Protein AF-A0A949BHH8-F1 (afdb_monomer)

Solvent-accessible surface area (backbone atoms only — not comparable to full-atom values): 5203 Å² total; per-residue (Å²): 122,51,62,72,60,52,52,45,32,55,73,40,48,90,72,74,44,57,66,42,77,54,50,66,74,50,95,65,65,71,85,39,45,30,59,77,89,41,60,66,59,45,52,53,47,52,54,52,45,65,78,53,61,78,50,72,70,55,26,52,51,46,23,52,48,42,54,71,78,64,47,58,69,67,56,51,51,60,56,50,56,62,64,72,72,70,123

Nearest PDB structures (foldseek):
  3mbo-assembly1_B  TM=7.260E-01  e=7.804E-01  Bacillus anthracis
  9dtr-assembly1_T  TM=3.924E-01  e=7.185E+00  Saccharomyces cerevisiae

Structure (mmCIF, N/CA/C/O backbone):
data_AF-A0A949BHH8-F1
#
_entry.id   AF-A0A949BHH8-F1
#
loop_
_atom_site.group_PDB
_atom_site.id
_atom_site.type_symbol
_atom_site.label_atom_id
_atom_site.label_alt_id
_atom_site.label_comp_id
_atom_site.label_asym_id
_atom_site.label_entity_id
_atom_site.label_seq_id
_atom_site.pdbx_PDB_ins_code
_atom_site.Cartn_x
_atom_site.Cartn_y
_atom_site.Cartn_z
_atom_site.occupancy
_atom_site.B_iso_or_equiv
_atom_site.auth_seq_id
_atom_site.auth_comp_id
_atom_site.auth_asym_id
_atom_site.auth_atom_id
_atom_site.pdbx_PDB_model_num
ATOM 1 N N . MET A 1 1 ? -7.384 6.937 -12.561 1.00 69.75 1 MET A N 1
ATOM 2 C CA . MET A 1 1 ? -7.249 6.542 -11.140 1.00 69.75 1 MET A CA 1
ATOM 3 C C . MET A 1 1 ? -7.092 5.025 -11.050 1.00 69.75 1 MET A C 1
ATOM 5 O O . MET A 1 1 ? -7.665 4.348 -11.899 1.00 69.75 1 MET A O 1
ATOM 9 N N . PRO A 1 2 ? -6.326 4.485 -10.089 1.00 85.19 2 PRO A N 1
ATOM 10 C CA . PRO A 1 2 ? -6.078 3.048 -9.959 1.00 85.19 2 PRO A CA 1
ATOM 11 C C . PRO A 1 2 ? -7.196 2.362 -9.152 1.00 85.19 2 PRO A C 1
ATOM 13 O O . PRO A 1 2 ? -7.167 2.359 -7.925 1.00 85.19 2 PRO A O 1
ATOM 16 N N . ILE A 1 3 ? -8.180 1.767 -9.836 1.00 86.81 3 ILE A N 1
ATOM 17 C CA . ILE A 1 3 ? -9.369 1.157 -9.198 1.00 86.81 3 ILE A CA 1
ATOM 18 C C . ILE A 1 3 ? -8.981 0.067 -8.190 1.00 86.81 3 ILE A C 1
ATOM 20 O O . ILE A 1 3 ? -9.434 0.105 -7.053 1.00 86.81 3 ILE A O 1
ATOM 24 N N . ALA A 1 4 ? -8.077 -0.840 -8.568 1.00 89.62 4 ALA A N 1
ATOM 25 C CA . ALA A 1 4 ? -7.644 -1.936 -7.699 1.00 89.62 4 ALA A CA 1
ATOM 26 C C . ALA A 1 4 ? -6.986 -1.453 -6.391 1.00 89.62 4 ALA A C 1
ATOM 28 O O . ALA A 1 4 ? -7.136 -2.084 -5.349 1.00 89.62 4 ALA A O 1
ATOM 29 N N . LEU A 1 5 ? -6.269 -0.323 -6.431 1.00 92.81 5 LEU A N 1
ATOM 30 C CA . LEU A 1 5 ? -5.671 0.268 -5.233 1.00 92.81 5 LEU A CA 1
ATOM 31 C C . LEU A 1 5 ? -6.747 0.852 -4.313 1.00 92.81 5 LEU A C 1
ATOM 33 O O . LEU A 1 5 ? -6.715 0.613 -3.109 1.00 92.81 5 LEU A O 1
ATOM 37 N N . LEU A 1 6 ? -7.706 1.589 -4.879 1.00 91.75 6 LEU A N 1
ATOM 38 C CA . LEU A 1 6 ? -8.808 2.175 -4.114 1.00 91.75 6 LEU A CA 1
ATOM 39 C C . LEU A 1 6 ? -9.671 1.093 -3.455 1.00 91.75 6 LEU A C 1
ATOM 41 O O . LEU A 1 6 ? -9.996 1.213 -2.278 1.00 91.75 6 LEU A O 1
ATOM 45 N N . GLU A 1 7 ? -9.978 0.019 -4.183 1.00 90.25 7 GLU A N 1
ATOM 46 C CA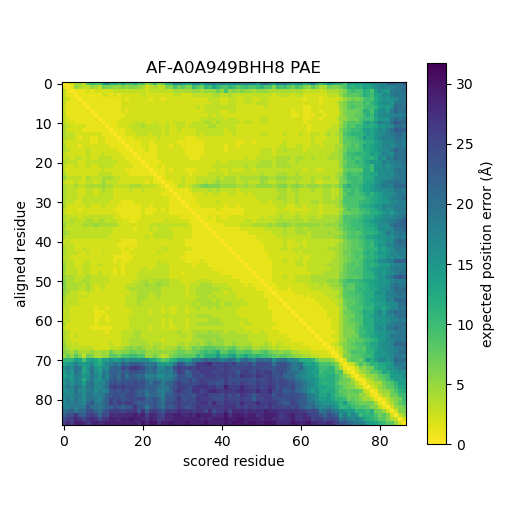 . GLU A 1 7 ? -10.722 -1.130 -3.666 1.00 90.25 7 GLU A CA 1
ATOM 47 C C . GLU A 1 7 ? -9.967 -1.826 -2.525 1.00 90.25 7 GLU A C 1
ATOM 49 O O . GLU A 1 7 ? -10.506 -2.017 -1.441 1.00 90.25 7 GLU A O 1
ATOM 54 N N . ALA A 1 8 ? -8.681 -2.140 -2.704 1.00 93.06 8 ALA A N 1
ATOM 55 C CA . ALA A 1 8 ? -7.889 -2.735 -1.628 1.00 93.06 8 ALA A CA 1
ATOM 56 C C . ALA A 1 8 ? -7.858 -1.839 -0.374 1.00 93.06 8 ALA A C 1
ATOM 58 O O . ALA A 1 8 ? -7.975 -2.319 0.758 1.00 93.06 8 ALA A O 1
ATOM 59 N N . MET A 1 9 ? -7.736 -0.523 -0.563 1.00 92.88 9 MET A N 1
ATOM 60 C CA . MET A 1 9 ? -7.706 0.423 0.545 1.00 92.88 9 MET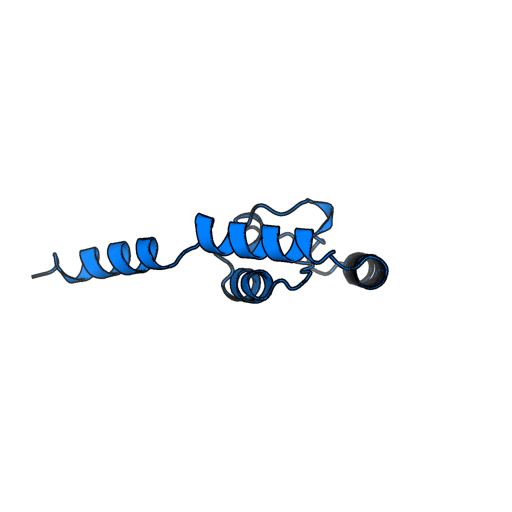 A CA 1
ATOM 61 C C . MET A 1 9 ? -9.064 0.612 1.233 1.00 92.88 9 MET A C 1
ATOM 63 O O . MET A 1 9 ? -9.065 0.836 2.446 1.00 92.88 9 MET A O 1
ATOM 67 N N . SER A 1 10 ? -10.188 0.490 0.515 1.00 91.06 10 SER A N 1
ATOM 68 C CA . SER A 1 10 ? -11.540 0.558 1.097 1.00 91.06 10 SER A CA 1
ATOM 69 C C . SER A 1 10 ? -11.860 -0.648 1.985 1.00 91.06 10 SER A C 1
ATOM 71 O O . SER A 1 10 ? -12.649 -0.529 2.917 1.00 91.06 10 SER A O 1
ATOM 73 N N . TYR A 1 11 ? -11.173 -1.775 1.776 1.00 91.88 11 TYR A N 1
ATOM 74 C CA . TYR A 1 11 ? -11.179 -2.921 2.692 1.00 91.88 11 TYR A CA 1
ATOM 75 C C . TYR A 1 11 ? -10.160 -2.795 3.842 1.00 91.88 11 TYR A C 1
ATOM 77 O O . TYR A 1 11 ? -9.961 -3.739 4.608 1.00 91.88 11 TYR A O 1
ATOM 85 N N . GLY A 1 12 ? -9.483 -1.649 3.980 1.00 92.44 12 GLY A N 1
ATOM 86 C CA . GLY A 1 12 ? -8.503 -1.409 5.043 1.00 92.44 12 GLY A CA 1
ATOM 87 C C . GLY A 1 12 ? -7.189 -2.181 4.873 1.00 92.44 12 GLY A C 1
ATOM 88 O O . GLY A 1 12 ? -6.465 -2.386 5.851 1.00 92.44 12 GLY A O 1
ATOM 89 N N . LEU A 1 13 ? -6.867 -2.636 3.655 1.00 94.25 13 LEU A N 1
ATOM 90 C CA . LEU A 1 13 ? -5.625 -3.362 3.393 1.00 94.25 13 LEU A CA 1
ATOM 91 C C . LEU A 1 13 ? -4.415 -2.416 3.393 1.00 94.25 13 LEU A C 1
ATOM 93 O O . LEU A 1 13 ? -4.464 -1.296 2.878 1.00 94.25 13 LEU A O 1
ATOM 97 N N . SER A 1 14 ? -3.299 -2.903 3.943 1.00 94.50 14 SER A N 1
ATOM 98 C CA . SER A 1 14 ? -2.006 -2.211 3.938 1.00 94.50 14 SER A CA 1
ATOM 99 C C . SER A 1 14 ? -1.334 -2.395 2.577 1.00 94.50 14 SER A C 1
ATOM 101 O O . SER A 1 14 ? -0.754 -3.445 2.299 1.00 94.50 14 SER A O 1
ATOM 103 N N . CYS A 1 15 ? -1.438 -1.386 1.713 1.00 94.56 15 CYS A N 1
ATOM 104 C CA . CYS A 1 15 ? -0.956 -1.465 0.335 1.00 94.56 15 CYS A CA 1
ATOM 105 C C . CYS A 1 15 ? 0.483 -0.941 0.192 1.00 94.56 15 CYS A C 1
ATOM 107 O O . CYS A 1 15 ? 0.864 0.055 0.808 1.00 94.56 15 CYS A O 1
ATOM 109 N N . VAL A 1 16 ? 1.269 -1.596 -0.664 1.00 96.19 16 VAL A N 1
ATOM 110 C CA . VAL A 1 16 ? 2.561 -1.118 -1.182 1.00 96.19 16 VAL A CA 1
ATOM 111 C C . VAL A 1 16 ? 2.444 -1.107 -2.702 1.00 96.19 16 VAL A C 1
ATOM 113 O O . VAL A 1 16 ? 2.046 -2.111 -3.292 1.00 96.19 16 VAL A O 1
ATOM 116 N N . VAL A 1 17 ? 2.742 0.022 -3.340 1.00 96.31 17 VAL A N 1
ATOM 117 C CA . VAL A 1 17 ? 2.397 0.263 -4.749 1.00 96.31 17 VAL A CA 1
ATOM 118 C C . VAL A 1 17 ? 3.567 0.807 -5.549 1.00 96.31 17 VAL A C 1
ATOM 120 O O . VAL A 1 17 ? 4.465 1.453 -5.018 1.00 96.31 17 VAL A O 1
ATOM 123 N N . SER A 1 18 ? 3.573 0.537 -6.851 1.00 96.12 18 SER A N 1
ATOM 124 C CA . SER A 1 18 ? 4.616 1.055 -7.727 1.00 96.12 18 SER A CA 1
ATOM 125 C C . SER A 1 18 ? 4.503 2.573 -7.871 1.00 96.12 18 SER A C 1
ATOM 127 O O . SER A 1 18 ? 3.404 3.128 -7.957 1.00 96.12 18 SER A O 1
ATOM 129 N N . ASP A 1 19 ? 5.653 3.237 -7.917 1.00 96.50 19 ASP A N 1
ATOM 130 C CA . ASP A 1 19 ? 5.787 4.668 -8.153 1.00 96.50 19 ASP A CA 1
ATOM 131 C C . ASP A 1 19 ? 5.585 4.973 -9.640 1.00 96.50 19 ASP A C 1
ATOM 133 O O . ASP A 1 19 ? 6.527 5.063 -10.429 1.00 96.50 19 ASP A O 1
ATOM 137 N N . ILE A 1 20 ? 4.314 5.028 -10.032 1.00 94.81 20 ILE A N 1
ATOM 138 C CA . ILE A 1 20 ? 3.869 5.390 -11.374 1.00 94.81 20 ILE A CA 1
ATOM 139 C C . ILE A 1 20 ? 2.823 6.504 -11.287 1.00 94.81 20 ILE A C 1
ATOM 141 O O . ILE A 1 20 ? 2.084 6.566 -10.296 1.00 94.81 20 ILE A O 1
ATOM 145 N N . PRO A 1 21 ? 2.672 7.335 -12.337 1.00 92.38 21 PRO A N 1
ATOM 146 C CA . PRO A 1 21 ? 1.740 8.464 -12.319 1.00 92.38 21 PRO A CA 1
ATOM 147 C C . PRO A 1 21 ? 0.307 8.079 -11.936 1.00 92.38 21 PRO A C 1
ATOM 149 O O . PRO A 1 21 ? -0.367 8.815 -11.225 1.00 92.38 21 PRO A O 1
ATOM 152 N N . ALA A 1 22 ? -0.154 6.893 -12.348 1.00 89.38 22 ALA A N 1
ATOM 153 C CA . ALA A 1 22 ? -1.486 6.411 -12.003 1.00 89.38 22 ALA A CA 1
ATOM 154 C C . ALA A 1 22 ? -1.695 6.285 -10.483 1.00 89.38 22 ALA A C 1
ATOM 156 O O . ALA A 1 22 ? -2.724 6.744 -9.991 1.00 89.38 22 ALA A O 1
ATOM 157 N N . ASN A 1 23 ? -0.721 5.722 -9.758 1.00 92.75 23 ASN A N 1
ATOM 158 C CA . ASN A 1 23 ? -0.792 5.489 -8.311 1.00 92.75 23 ASN A CA 1
ATOM 159 C C . ASN A 1 23 ? -0.541 6.756 -7.493 1.00 92.75 23 ASN A C 1
ATOM 161 O O . ASN A 1 23 ? -1.093 6.891 -6.408 1.00 92.75 23 ASN A O 1
ATOM 165 N N . ARG A 1 24 ? 0.229 7.709 -8.029 1.00 90.69 24 ARG A N 1
ATOM 166 C CA . ARG A 1 24 ? 0.492 9.007 -7.386 1.00 90.69 24 ARG A CA 1
ATOM 167 C C . ARG A 1 24 ? -0.728 9.923 -7.294 1.00 90.69 24 ARG A C 1
ATOM 169 O O . ARG A 1 24 ? -0.711 10.860 -6.510 1.00 90.69 24 ARG A O 1
ATOM 176 N N . ASN A 1 25 ? -1.796 9.627 -8.036 1.00 87.56 25 ASN A N 1
ATOM 177 C CA . ASN A 1 25 ? -3.086 10.305 -7.874 1.00 87.56 25 ASN A CA 1
ATOM 178 C C . ASN A 1 25 ? -3.796 9.948 -6.554 1.00 87.56 25 ASN A C 1
ATOM 180 O O . ASN A 1 25 ? -4.798 10.576 -6.213 1.00 87.56 25 ASN A O 1
ATOM 184 N N . VAL A 1 26 ? -3.335 8.909 -5.847 1.00 86.44 26 VAL A N 1
ATOM 185 C CA . VAL A 1 26 ? -3.790 8.590 -4.493 1.00 86.44 26 VAL A CA 1
ATOM 186 C C . VAL A 1 26 ? -2.762 9.150 -3.520 1.00 86.44 26 VAL A C 1
ATOM 188 O O . VAL A 1 26 ? -1.585 8.788 -3.580 1.00 86.44 26 VAL A O 1
ATOM 191 N N . GLU A 1 27 ? -3.202 10.043 -2.638 1.00 84.62 27 GLU A N 1
ATOM 192 C CA . GLU A 1 27 ? -2.338 10.680 -1.644 1.00 84.62 27 GLU A CA 1
ATOM 193 C C . GLU A 1 27 ? -1.939 9.665 -0.565 1.00 84.62 27 GLU A C 1
ATOM 195 O O . GLU A 1 27 ? -2.622 9.465 0.438 1.00 84.62 27 GLU A O 1
ATOM 200 N N . LEU A 1 28 ? -0.820 8.984 -0.803 1.00 89.12 28 LEU A N 1
ATOM 201 C CA . LEU A 1 28 ? -0.201 8.039 0.118 1.00 89.12 28 LEU A CA 1
ATOM 202 C C . LEU A 1 28 ? 1.155 8.572 0.601 1.00 89.12 28 LEU A C 1
ATOM 204 O O . LEU A 1 28 ? 1.832 9.289 -0.139 1.00 89.12 28 LEU A O 1
ATOM 208 N N . PRO A 1 29 ? 1.612 8.175 1.801 1.00 92.00 29 PRO A N 1
ATOM 209 C CA . PRO A 1 29 ? 2.978 8.442 2.235 1.00 92.00 29 PRO A CA 1
ATOM 210 C C . PRO A 1 29 ? 4.007 7.841 1.269 1.00 92.00 29 PRO A C 1
ATOM 212 O O . PRO A 1 29 ? 3.841 6.708 0.811 1.00 92.00 29 PRO A O 1
ATOM 215 N N . ASP A 1 30 ? 5.121 8.540 1.034 1.00 93.44 30 ASP A N 1
ATOM 216 C CA . ASP A 1 30 ? 6.190 8.092 0.122 1.00 93.44 30 ASP A CA 1
ATOM 217 C C . ASP A 1 30 ? 6.740 6.699 0.457 1.00 93.44 30 ASP A C 1
ATOM 219 O O . ASP A 1 30 ? 7.142 5.929 -0.417 1.00 93.44 30 ASP A O 1
ATOM 223 N N . GLU A 1 31 ? 6.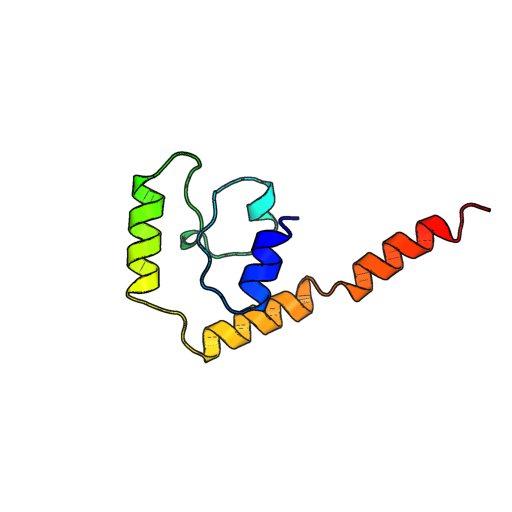703 6.313 1.732 1.00 94.38 31 GLU A N 1
ATOM 224 C CA . GLU A 1 31 ? 7.133 4.988 2.166 1.00 94.38 31 GLU A CA 1
ATOM 225 C C . GLU A 1 31 ? 6.285 3.833 1.607 1.00 94.38 31 GLU A C 1
ATOM 227 O O . GLU A 1 31 ? 6.765 2.695 1.593 1.00 94.38 31 GLU A O 1
ATOM 232 N N . ARG A 1 32 ? 5.078 4.110 1.096 1.00 95.25 32 ARG A N 1
ATOM 233 C CA . ARG A 1 32 ? 4.196 3.134 0.435 1.00 95.25 32 ARG A CA 1
ATOM 234 C C . ARG A 1 32 ? 4.549 2.896 -1.029 1.00 95.25 32 ARG A C 1
ATOM 236 O O . ARG A 1 32 ? 4.067 1.921 -1.603 1.00 95.25 32 ARG A O 1
ATOM 243 N N . PHE A 1 33 ? 5.415 3.724 -1.610 1.00 97.06 33 PHE A N 1
ATOM 244 C CA . PHE A 1 33 ? 5.818 3.611 -3.006 1.00 97.06 33 PHE A CA 1
ATOM 245 C C . PHE A 1 33 ? 7.152 2.881 -3.172 1.00 97.06 33 PHE A C 1
ATOM 247 O O . PHE A 1 33 ? 8.046 2.985 -2.327 1.00 97.06 33 PHE A O 1
ATOM 254 N N . PHE A 1 34 ? 7.304 2.150 -4.274 1.00 97.69 34 PHE A N 1
ATOM 255 C CA . PHE A 1 34 ? 8.571 1.554 -4.709 1.00 97.69 34 PHE A CA 1
ATOM 256 C C . PHE A 1 34 ? 8.776 1.757 -6.212 1.00 97.69 34 PHE A C 1
ATOM 258 O O . PHE A 1 34 ? 7.813 1.823 -6.973 1.00 97.69 34 PHE A O 1
ATOM 265 N N . LYS A 1 35 ? 10.028 1.832 -6.670 1.00 97.62 35 LYS A N 1
ATOM 266 C CA . LYS A 1 35 ? 10.319 2.009 -8.097 1.00 97.62 35 LYS A CA 1
ATOM 267 C C . LYS A 1 35 ? 9.875 0.770 -8.900 1.00 97.62 35 LYS A C 1
ATOM 269 O O . LYS A 1 35 ? 10.187 -0.348 -8.493 1.00 97.62 35 LYS A O 1
ATOM 274 N N . PRO A 1 36 ? 9.206 0.922 -10.058 1.00 96.25 36 PRO A N 1
ATOM 275 C CA . PRO A 1 36 ? 8.881 -0.211 -10.924 1.00 96.25 36 PRO A CA 1
ATOM 276 C C . PRO A 1 36 ? 10.118 -1.055 -11.268 1.00 96.25 36 PRO A C 1
ATOM 278 O O . PRO A 1 36 ? 11.157 -0.516 -11.650 1.00 96.25 36 PRO A O 1
ATOM 281 N N . GLY A 1 37 ? 10.002 -2.376 -11.122 1.00 95.38 37 GLY A N 1
ATOM 282 C CA . GLY A 1 37 ? 11.104 -3.322 -11.343 1.00 95.38 37 GLY A CA 1
ATOM 283 C C . GLY A 1 37 ? 12.082 -3.468 -10.170 1.00 95.38 37 GLY A C 1
ATOM 284 O O . GLY A 1 37 ? 12.922 -4.364 -10.202 1.00 95.38 37 GLY A O 1
ATOM 285 N N . ASP A 1 38 ? 11.964 -2.659 -9.113 1.00 97.69 38 ASP A N 1
ATOM 286 C CA . ASP A 1 38 ? 12.785 -2.795 -7.907 1.00 97.69 38 ASP A CA 1
ATOM 287 C C . ASP A 1 38 ? 12.196 -3.844 -6.951 1.00 97.69 38 ASP A C 1
ATOM 289 O O . ASP A 1 38 ? 11.491 -3.548 -5.982 1.00 97.69 38 ASP A O 1
ATOM 293 N N . VAL A 1 39 ? 12.479 -5.111 -7.262 1.00 97.31 39 VAL A N 1
ATOM 294 C CA . VAL A 1 39 ? 12.013 -6.273 -6.487 1.00 97.31 39 VAL A CA 1
ATOM 295 C C . 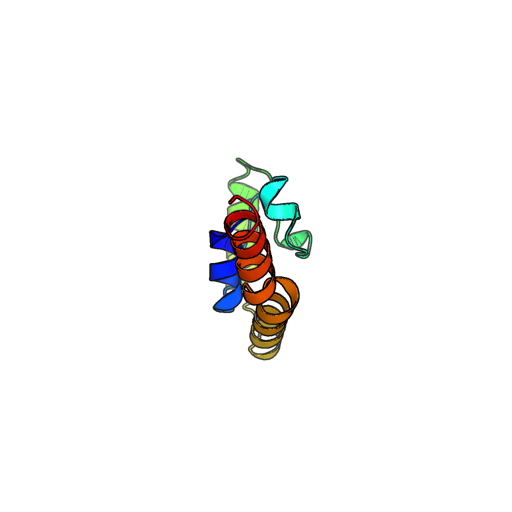VAL A 1 39 ? 12.545 -6.244 -5.053 1.00 97.31 39 VAL A C 1
ATOM 297 O O . VAL A 1 39 ? 11.850 -6.662 -4.127 1.00 97.31 39 VAL A O 1
ATOM 300 N N . ARG A 1 40 ? 13.761 -5.722 -4.850 1.00 97.81 40 ARG A N 1
ATOM 301 C CA . ARG A 1 40 ? 14.374 -5.639 -3.525 1.00 97.81 40 ARG A CA 1
ATOM 302 C C . ARG A 1 40 ? 13.613 -4.654 -2.642 1.00 97.81 40 ARG A C 1
ATOM 304 O O . ARG A 1 40 ? 13.188 -5.037 -1.554 1.00 97.81 40 ARG A O 1
ATOM 311 N N . ALA A 1 41 ? 13.373 -3.434 -3.126 1.00 97.38 41 ALA A N 1
ATOM 312 C CA . ALA A 1 41 ? 12.610 -2.433 -2.383 1.00 97.38 41 ALA A CA 1
ATOM 313 C C . ALA A 1 41 ? 11.172 -2.894 -2.101 1.00 97.38 41 ALA A C 1
ATOM 315 O O . ALA A 1 41 ? 10.651 -2.661 -1.008 1.00 97.38 41 ALA A O 1
ATOM 316 N N . LEU A 1 42 ? 10.539 -3.581 -3.061 1.00 97.69 42 LEU A N 1
ATOM 317 C CA . LEU A 1 42 ? 9.225 -4.192 -2.865 1.00 97.69 42 LEU A CA 1
ATOM 318 C C . LEU A 1 42 ? 9.250 -5.214 -1.719 1.00 97.69 42 LEU A C 1
ATOM 320 O O . LEU A 1 42 ? 8.440 -5.119 -0.796 1.00 97.69 42 LEU A O 1
ATOM 324 N N . SER A 1 43 ? 10.199 -6.154 -1.746 1.00 97.69 43 SER A N 1
ATOM 325 C CA . SER A 1 43 ? 10.334 -7.186 -0.712 1.00 97.69 43 SER A CA 1
ATOM 326 C C . SER A 1 43 ? 10.607 -6.588 0.669 1.00 97.69 43 SER A C 1
ATOM 328 O O . SER A 1 43 ? 10.003 -7.018 1.648 1.00 97.69 43 SER A O 1
ATOM 330 N N . GLU A 1 44 ? 11.496 -5.597 0.763 1.00 97.62 44 GLU A N 1
ATOM 331 C CA . GLU A 1 44 ? 11.830 -4.929 2.026 1.00 97.62 44 GLU A CA 1
ATOM 332 C C . GLU A 1 44 ? 10.606 -4.212 2.620 1.00 97.62 44 GLU A C 1
ATOM 334 O O . GLU A 1 44 ? 10.323 -4.339 3.814 1.00 97.62 44 GLU A O 1
ATOM 339 N N . LYS A 1 45 ? 9.828 -3.510 1.785 1.00 97.25 45 LYS A N 1
ATOM 340 C CA . LYS A 1 45 ? 8.608 -2.810 2.217 1.00 97.25 45 LYS A CA 1
ATOM 341 C C . LYS A 1 45 ? 7.506 -3.774 2.643 1.00 97.25 45 LYS A C 1
ATOM 343 O O . LYS A 1 45 ? 6.899 -3.547 3.688 1.00 97.25 45 LYS A O 1
ATOM 348 N N . ILE A 1 46 ? 7.271 -4.850 1.889 1.00 96.56 46 ILE A N 1
ATOM 349 C C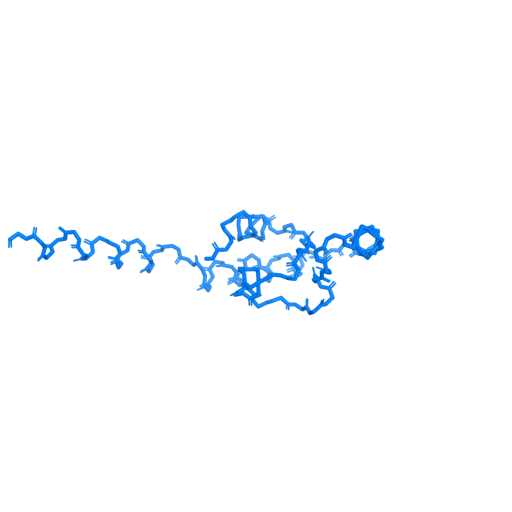A . ILE A 1 46 ? 6.299 -5.885 2.272 1.00 96.56 46 ILE A CA 1
ATOM 350 C C . ILE A 1 46 ? 6.659 -6.446 3.651 1.00 96.56 46 ILE A C 1
ATOM 352 O O . ILE A 1 46 ? 5.829 -6.408 4.557 1.00 96.56 46 ILE A O 1
ATOM 356 N N . SER A 1 47 ? 7.909 -6.875 3.849 1.00 97.38 47 SER A N 1
ATOM 357 C CA . SER A 1 47 ? 8.371 -7.398 5.140 1.00 97.38 47 SER A CA 1
ATOM 358 C C . SER A 1 47 ? 8.195 -6.382 6.271 1.00 97.38 47 SER A C 1
ATOM 360 O O . SER A 1 47 ? 7.710 -6.730 7.347 1.00 97.38 47 SER A O 1
ATOM 362 N N . ARG A 1 48 ? 8.524 -5.104 6.031 1.00 96.38 48 ARG A N 1
ATOM 363 C CA . ARG A 1 48 ? 8.367 -4.031 7.025 1.00 96.38 48 ARG A CA 1
ATOM 364 C C . ARG A 1 48 ? 6.916 -3.859 7.477 1.00 96.38 48 ARG A C 1
ATOM 366 O O . ARG A 1 48 ? 6.680 -3.733 8.678 1.00 96.38 48 ARG A O 1
ATOM 373 N N . PHE A 1 49 ? 5.968 -3.826 6.540 1.00 95.12 49 PHE A N 1
ATOM 374 C CA . PHE A 1 49 ? 4.553 -3.581 6.842 1.00 95.12 49 PHE A CA 1
ATOM 375 C C . PHE A 1 49 ? 3.792 -4.833 7.292 1.00 95.12 49 PHE A C 1
ATOM 377 O O . PHE A 1 49 ? 2.737 -4.701 7.906 1.00 95.12 49 PHE A O 1
ATOM 384 N N . ILE A 1 50 ? 4.331 -6.031 7.052 1.00 95.25 50 ILE A N 1
ATOM 385 C CA . ILE A 1 50 ? 3.870 -7.258 7.717 1.00 95.25 50 ILE A CA 1
ATOM 386 C C . ILE A 1 50 ? 4.277 -7.238 9.194 1.00 95.25 50 ILE A C 1
ATOM 388 O O . ILE A 1 50 ? 3.448 -7.510 10.058 1.00 95.25 50 ILE A O 1
ATOM 392 N N . SER A 1 51 ? 5.528 -6.872 9.496 1.00 96.62 51 SER A N 1
ATOM 393 C CA . SER A 1 51 ? 6.022 -6.788 10.880 1.00 96.62 51 SER A CA 1
ATOM 394 C C . SER A 1 51 ? 5.426 -5.623 11.676 1.00 96.62 51 SER A C 1
ATOM 396 O O . SER A 1 51 ? 5.428 -5.659 12.901 1.00 96.62 51 SER A O 1
ATOM 398 N N . ASN A 1 52 ? 4.919 -4.594 10.993 1.00 94.38 52 ASN A N 1
ATOM 399 C CA . ASN A 1 52 ? 4.258 -3.433 11.591 1.00 94.38 52 ASN A CA 1
ATOM 400 C C . ASN A 1 52 ? 2.896 -3.221 10.915 1.00 94.38 52 ASN A C 1
ATOM 402 O O . ASN A 1 52 ? 2.766 -2.339 10.057 1.00 94.38 52 ASN A O 1
ATOM 406 N N . PRO A 1 53 ? 1.898 -4.064 11.231 1.00 93.88 53 PRO A N 1
AT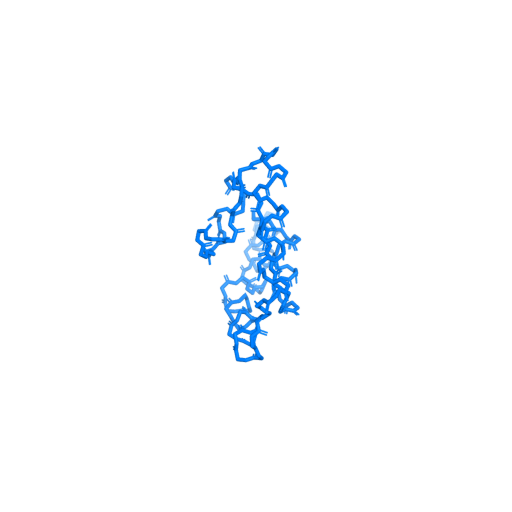OM 407 C CA . PRO A 1 53 ? 0.586 -3.960 10.618 1.00 93.88 53 PRO A CA 1
ATOM 408 C C . PRO A 1 53 ? -0.116 -2.671 11.053 1.00 93.88 53 PRO A C 1
ATOM 410 O O . PRO A 1 53 ? 0.120 -2.157 12.145 1.00 93.88 53 PRO A O 1
ATOM 413 N N . LEU A 1 54 ? -1.026 -2.184 10.206 1.00 93.56 54 LEU A N 1
ATOM 414 C CA . LEU A 1 54 ? -1.907 -1.074 10.565 1.00 93.56 54 LEU A CA 1
ATOM 415 C C . LEU A 1 54 ? -2.719 -1.436 11.812 1.00 93.56 54 LEU A C 1
ATOM 417 O O . LEU A 1 54 ? -3.352 -2.498 11.872 1.00 93.56 54 LEU A O 1
ATOM 421 N N . THR A 1 55 ? -2.745 -0.520 12.771 1.00 96.06 55 THR A N 1
ATOM 422 C CA . THR A 1 55 ? -3.680 -0.555 13.891 1.00 96.06 55 THR A CA 1
ATOM 423 C C . THR A 1 55 ? -5.113 -0.434 13.381 1.00 96.06 55 THR A C 1
ATOM 425 O O . THR A 1 55 ? -5.370 0.103 12.302 1.00 96.06 55 THR A O 1
ATOM 428 N N . GLU A 1 56 ? -6.080 -0.883 14.180 1.00 96.12 56 GLU A N 1
ATOM 429 C CA . GLU A 1 56 ? -7.494 -0.763 13.809 1.00 96.12 56 GLU A CA 1
ATOM 430 C C . GLU A 1 56 ? -7.892 0.697 13.549 1.00 96.12 56 GLU A C 1
ATOM 432 O O . GLU A 1 56 ? -8.585 1.003 12.584 1.00 96.12 56 GLU A O 1
ATOM 437 N N . LYS A 1 57 ? -7.358 1.629 14.345 1.00 96.75 57 LYS A N 1
ATOM 438 C CA . LYS A 1 57 ? -7.582 3.064 14.156 1.00 96.75 57 LYS A CA 1
ATOM 439 C C . LYS A 1 57 ? -7.079 3.556 12.795 1.00 96.75 57 LYS A C 1
ATOM 441 O O . LYS A 1 57 ? -7.769 4.331 12.139 1.00 96.75 57 LYS A O 1
ATOM 446 N N . GLU A 1 58 ? -5.891 3.128 12.373 1.00 94.38 58 GLU A N 1
ATOM 447 C CA . GLU A 1 58 ? -5.322 3.514 11.075 1.00 94.38 58 GLU A CA 1
ATOM 448 C C . GLU A 1 58 ? -6.109 2.914 9.910 1.00 94.38 58 GLU A C 1
ATOM 450 O O . GLU A 1 58 ? -6.362 3.613 8.930 1.00 94.38 58 GLU A O 1
ATOM 455 N N . LYS A 1 59 ? -6.562 1.659 10.034 1.00 95.00 59 LYS A N 1
ATOM 456 C CA . LYS A 1 59 ? -7.447 1.039 9.038 1.00 95.00 59 LYS A CA 1
ATOM 457 C C . LYS A 1 59 ? -8.742 1.830 8.879 1.00 95.00 59 LYS A C 1
ATOM 459 O O . LYS A 1 59 ? -9.088 2.199 7.763 1.00 95.00 59 LYS A O 1
ATOM 464 N N . GLN A 1 60 ? -9.419 2.155 9.981 1.00 95.62 60 GLN A N 1
ATOM 465 C CA . GLN A 1 60 ? -10.668 2.923 9.938 1.00 95.62 60 GLN A CA 1
ATOM 466 C C . GLN A 1 60 ? -1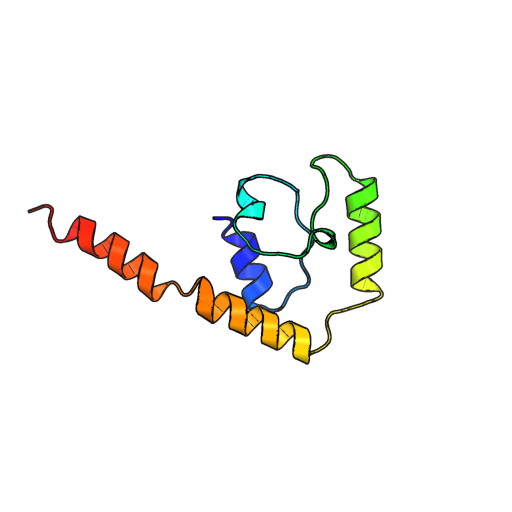0.470 4.336 9.377 1.00 95.62 60 GLN A C 1
ATOM 468 O O . GLN A 1 60 ? -11.308 4.821 8.614 1.00 95.62 60 GLN A O 1
ATOM 473 N N . ALA A 1 61 ? -9.347 4.987 9.697 1.00 92.75 61 ALA A N 1
ATOM 474 C CA . ALA A 1 61 ? -8.997 6.279 9.113 1.00 92.75 61 ALA A CA 1
ATOM 475 C C . ALA A 1 61 ? -8.789 6.180 7.591 1.00 92.75 61 ALA A C 1
ATOM 477 O O . ALA A 1 61 ? -9.306 7.016 6.850 1.00 92.75 61 ALA A O 1
ATOM 478 N N . GLN A 1 62 ? -8.092 5.141 7.121 1.00 92.12 62 GLN A N 1
ATOM 479 C CA . GLN A 1 62 ? -7.890 4.884 5.694 1.00 92.12 62 GLN A CA 1
ATOM 480 C C . GLN A 1 62 ? -9.219 4.641 4.969 1.00 92.12 62 GLN A C 1
ATOM 482 O O . GLN A 1 62 ? -9.479 5.277 3.950 1.00 92.12 62 GLN A O 1
ATOM 487 N N . ILE A 1 63 ? -10.072 3.764 5.504 1.00 92.62 63 ILE A N 1
ATOM 488 C CA . ILE A 1 63 ? -11.390 3.459 4.927 1.00 92.62 63 ILE A CA 1
ATOM 489 C C . ILE A 1 63 ? -12.231 4.737 4.832 1.00 92.62 63 ILE A C 1
ATOM 491 O O . ILE A 1 63 ? -12.771 5.040 3.771 1.00 92.62 63 ILE A O 1
ATOM 495 N N . SER A 1 64 ? -12.269 5.531 5.906 1.00 91.56 64 SER A N 1
ATOM 496 C CA . SER A 1 64 ? -13.000 6.805 5.939 1.00 91.56 64 SER A CA 1
ATOM 497 C C . SER A 1 64 ? -12.467 7.816 4.919 1.00 91.56 64 SER A C 1
ATOM 499 O O . SER A 1 64 ? -13.247 8.531 4.294 1.00 91.56 64 SER A O 1
ATOM 501 N N . MET A 1 65 ? -11.145 7.881 4.730 1.00 88.44 65 MET A N 1
ATOM 502 C CA . MET A 1 65 ? -10.519 8.742 3.723 1.00 88.44 65 MET A CA 1
ATOM 503 C C . MET A 1 65 ? -10.925 8.324 2.307 1.00 88.44 65 MET A C 1
ATOM 505 O O . MET A 1 65 ? -11.268 9.185 1.499 1.00 88.44 65 MET A O 1
ATOM 509 N N . ILE A 1 66 ? -10.908 7.019 2.012 1.00 88.06 66 ILE A N 1
ATOM 510 C CA . ILE A 1 66 ? -11.311 6.502 0.701 1.00 88.06 66 ILE A CA 1
ATOM 511 C C . ILE A 1 66 ? -12.790 6.775 0.444 1.00 88.06 66 ILE A C 1
ATOM 513 O O . ILE A 1 66 ? -13.117 7.339 -0.598 1.00 88.06 66 ILE A O 1
ATOM 517 N N . ALA A 1 67 ? -13.653 6.464 1.414 1.00 85.69 67 ALA A N 1
ATOM 518 C CA . ALA A 1 67 ? -15.083 6.733 1.325 1.00 85.69 67 ALA A CA 1
ATOM 519 C C . ALA A 1 67 ? -15.369 8.224 1.107 1.00 85.69 67 ALA A C 1
ATOM 521 O O . ALA A 1 67 ? -16.190 8.562 0.279 1.00 85.69 67 ALA A O 1
ATOM 522 N N . LYS A 1 68 ? -14.660 9.138 1.778 1.00 84.50 68 LYS A N 1
ATOM 523 C CA . LYS A 1 68 ? -14.898 10.582 1.623 1.00 84.50 68 LYS A CA 1
ATOM 524 C C . LYS A 1 68 ? -14.380 11.158 0.302 1.00 84.50 68 LYS A C 1
ATOM 526 O O . LYS A 1 68 ? -15.021 12.028 -0.282 1.00 84.50 68 LYS A O 1
ATOM 531 N N . ASN A 1 69 ? -13.182 10.757 -0.117 1.00 78.81 69 ASN A N 1
ATOM 532 C CA . ASN A 1 69 ? -12.463 11.429 -1.206 1.00 78.81 69 ASN A CA 1
ATOM 533 C C . ASN A 1 69 ? -12.700 10.777 -2.571 1.00 78.81 69 ASN A C 1
ATOM 535 O O . ASN A 1 69 ? -12.476 11.416 -3.599 1.00 78.81 69 ASN A O 1
ATOM 539 N N . TYR A 1 70 ? -13.120 9.513 -2.580 1.00 74.81 70 TYR A N 1
ATOM 540 C CA . TYR A 1 70 ? -13.276 8.707 -3.787 1.00 74.81 70 TYR A CA 1
ATOM 541 C C . TYR A 1 70 ? -14.667 8.058 -3.869 1.00 74.81 70 TYR A C 1
ATOM 543 O O . TYR A 1 70 ? -14.834 7.107 -4.635 1.00 74.81 70 TYR A O 1
ATOM 551 N N . ASP A 1 71 ? -15.647 8.570 -3.104 1.00 63.91 71 ASP A N 1
ATOM 552 C CA . ASP A 1 71 ? -17.037 8.114 -3.168 1.00 63.91 71 ASP A CA 1
ATOM 553 C C . ASP A 1 71 ? -17.590 8.289 -4.577 1.00 63.91 71 ASP A C 1
ATOM 555 O O . ASP A 1 71 ? -17.538 9.363 -5.188 1.00 63.91 71 ASP A O 1
ATOM 559 N N . TRP A 1 72 ? -18.121 7.198 -5.096 1.00 56.41 72 TRP A N 1
ATOM 560 C CA . TRP A 1 72 ? -18.528 7.061 -6.481 1.00 56.41 72 TRP A CA 1
ATOM 561 C C . TRP A 1 72 ? -19.848 7.764 -6.816 1.00 56.41 72 TRP A C 1
ATOM 563 O O . TRP A 1 72 ? -20.163 7.858 -8.002 1.00 56.41 72 TRP A O 1
ATOM 573 N N . ASP A 1 73 ? -20.566 8.335 -5.842 1.00 51.53 73 ASP A N 1
ATOM 574 C CA . ASP A 1 73 ? -21.793 9.105 -6.106 1.00 51.53 73 ASP A CA 1
ATOM 575 C C . ASP A 1 73 ? -21.517 10.323 -7.012 1.00 51.53 73 ASP A C 1
ATOM 577 O O . ASP A 1 73 ? -22.223 10.566 -7.988 1.00 51.53 73 ASP A O 1
ATOM 581 N N . SER A 1 74 ? -20.398 11.024 -6.802 1.00 51.94 74 SER A N 1
ATOM 582 C CA . SER A 1 74 ? -20.042 12.226 -7.580 1.00 51.94 74 SER A CA 1
ATOM 583 C C . SER A 1 74 ? -19.570 11.928 -9.015 1.00 51.94 74 SER A C 1
ATOM 585 O O . SER A 1 74 ? -19.738 12.745 -9.925 1.00 51.94 74 SER A O 1
ATOM 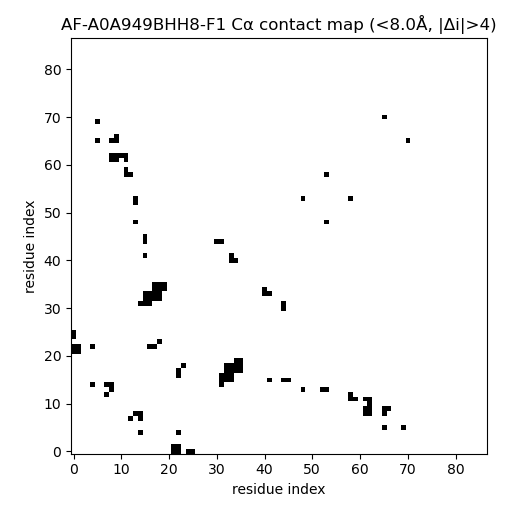587 N N . ILE A 1 75 ? -18.968 10.755 -9.249 1.00 53.34 75 ILE A N 1
ATOM 588 C CA . ILE A 1 75 ? -18.456 10.361 -10.576 1.00 53.34 75 ILE A CA 1
ATOM 589 C C . ILE A 1 75 ? -19.556 9.681 -11.404 1.00 53.34 75 ILE A C 1
ATOM 591 O O . ILE A 1 75 ? -19.624 9.895 -12.620 1.00 53.34 75 ILE A O 1
ATOM 595 N N . ALA A 1 76 ? -20.443 8.911 -10.763 1.00 53.69 76 ALA A N 1
ATOM 596 C CA . ALA A 1 76 ? -21.611 8.325 -11.413 1.00 53.69 76 ALA A CA 1
ATOM 597 C C . ALA A 1 76 ? -22.582 9.408 -11.916 1.00 53.69 76 ALA A C 1
ATOM 599 O O . ALA A 1 76 ? -22.995 9.349 -13.075 1.00 53.69 76 ALA A O 1
ATOM 600 N N . GLU A 1 77 ? -22.860 10.443 -11.112 1.00 51.91 77 GLU A N 1
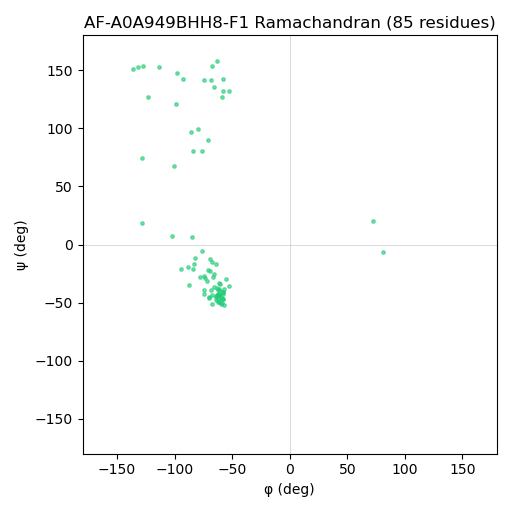ATOM 601 C CA . GLU A 1 77 ? -23.706 11.575 -11.527 1.00 51.91 77 GLU A CA 1
ATOM 602 C C . GLU A 1 77 ? -23.108 12.348 -12.710 1.00 51.91 77 GLU A C 1
ATOM 604 O O . GLU A 1 77 ? -23.790 12.569 -13.710 1.00 51.91 77 GLU A O 1
ATOM 609 N N . LYS A 1 78 ? -21.809 12.684 -12.670 1.00 50.94 78 LYS A N 1
ATOM 610 C CA . LYS A 1 78 ? -21.149 13.410 -13.774 1.00 50.94 78 LYS A CA 1
ATOM 611 C C . LYS A 1 78 ? -21.048 12.603 -15.066 1.00 50.94 78 LYS A C 1
ATOM 613 O O . LYS A 1 78 ? -21.010 13.192 -16.141 1.00 50.94 78 LYS A O 1
ATOM 618 N N . THR A 1 79 ? -20.990 11.274 -14.977 1.00 54.69 79 THR A N 1
ATOM 619 C CA . THR A 1 79 ? -21.026 10.417 -16.170 1.00 54.69 79 THR A CA 1
ATOM 620 C C . THR A 1 79 ? -22.443 10.355 -16.739 1.00 54.69 79 THR A C 1
ATOM 622 O O . THR A 1 79 ? -22.601 10.418 -17.954 1.00 54.69 79 THR A O 1
ATOM 625 N N . MET A 1 80 ? -23.472 10.292 -15.885 1.00 54.09 80 MET A N 1
ATOM 626 C CA . MET A 1 80 ? -24.874 10.265 -16.314 1.00 54.09 80 MET A CA 1
ATOM 627 C C . MET A 1 80 ? -25.305 11.574 -16.996 1.00 54.09 80 MET A C 1
ATOM 629 O O . MET A 1 80 ? -26.025 11.529 -17.990 1.00 54.09 80 MET A O 1
ATOM 633 N N . ASP A 1 81 ? -24.809 12.725 -16.534 1.00 55.19 81 ASP A N 1
ATOM 634 C CA . ASP A 1 81 ? -25.193 14.044 -17.062 1.00 55.19 81 ASP A CA 1
ATOM 635 C C . ASP A 1 81 ? -24.747 14.276 -18.526 1.00 55.19 81 ASP A C 1
ATOM 637 O O . ASP A 1 81 ? -25.383 15.009 -19.287 1.00 55.19 81 ASP A O 1
ATOM 641 N N . VAL A 1 82 ? -23.686 13.583 -18.963 1.00 59.41 82 VAL A N 1
ATOM 642 C CA . VAL A 1 82 ? -23.220 13.584 -20.365 1.00 59.41 82 VAL A CA 1
ATOM 643 C C . VAL A 1 82 ? -24.132 12.739 -21.266 1.00 59.41 82 VAL A C 1
ATOM 645 O O . VAL A 1 82 ? -24.255 13.030 -22.454 1.00 59.41 82 VAL A O 1
ATOM 648 N N . TYR A 1 83 ? -24.808 11.723 -20.718 1.00 55.28 83 TYR A N 1
ATOM 649 C CA . TYR A 1 83 ? -25.760 10.897 -21.468 1.00 55.28 83 TYR A CA 1
ATOM 650 C C . TYR A 1 83 ? -27.169 11.509 -21.541 1.00 55.28 83 TYR A C 1
ATOM 652 O O . TYR A 1 83 ? -27.918 11.167 -22.452 1.00 55.28 83 TYR A O 1
ATOM 660 N N . THR A 1 84 ? -27.538 12.424 -20.639 1.00 56.28 84 THR A N 1
ATOM 661 C CA . THR A 1 84 ? -28.870 13.065 -20.616 1.00 56.28 84 THR A CA 1
ATOM 662 C C . THR A 1 84 ? -28.975 14.336 -21.464 1.00 56.28 84 THR A C 1
ATOM 664 O O . THR A 1 84 ? -30.083 14.710 -21.837 1.00 56.28 84 THR A O 1
ATOM 667 N N . HIS A 1 85 ? -27.855 14.977 -21.821 1.00 56.12 85 HIS A N 1
ATOM 668 C CA . HIS A 1 85 ? -27.831 16.193 -22.658 1.00 56.12 85 HIS A CA 1
ATOM 669 C C . HIS A 1 85 ? -27.439 15.940 -24.126 1.00 56.12 85 HIS A C 1
ATOM 671 O O . HIS A 1 85 ? -27.256 16.881 -24.897 1.00 56.12 85 HIS A O 1
ATOM 677 N N . GLY A 1 86 ? -27.315 14.672 -24.524 1.00 54.25 86 GLY A N 1
ATOM 678 C CA . GLY A 1 86 ? -27.185 14.245 -25.916 1.00 54.25 86 GLY A CA 1
ATOM 679 C C . GLY A 1 86 ? -28.516 13.736 -26.469 1.00 54.25 86 GLY A C 1
ATOM 680 O O . GLY A 1 86 ? -28.662 12.540 -26.710 1.00 54.25 86 GLY A O 1
ATOM 681 N N . SER A 1 87 ? -29.506 14.612 -26.632 1.00 43.19 87 SER A N 1
ATOM 682 C CA . SER A 1 87 ? -30.741 14.354 -27.394 1.00 43.19 87 SER A CA 1
ATOM 683 C C . SER A 1 87 ? -31.191 15.619 -28.106 1.00 43.19 87 SER A C 1
ATOM 685 O O . SER A 1 87 ? -31.147 16.690 -27.464 1.00 43.19 87 SER A O 1
#

Foldseek 3Di:
DDPVVLVCLLQLHLAAEEPDPVCVVDDDPPLSYDHPPPVVSVVVSVVVCVVVPDDPVRSVVSNVCSCVPVPCPVVVVVVVVVVVPPD

Mean predicted aligned error: 7.61 Å

Radius of gyration: 16.14 Å; Cα contacts (8 Å, |Δi|>4): 61; chains: 1; bounding box: 45×24×42 Å

Secondary structure (DSSP, 8-state):
--HHHHHHHHTT----EE-SHHHHTS---GGGEE-TT-HHHHHHHHHHHHHSPPPHHHHHHHHHHHHHHS-THHHHHHHHHHHHS--

pLDDT: mean 85.15, std 16.05, range [43.19, 97.81]

Sequence (87 aa):
MPIALLEAMSYGLSCVVSDIPANRNVELPDERFFKPGDVRALSEKISRFISNPLTEKEKQAQISMIAKNYDWDSIAEKTMDVYTHGS